Protein AF-C0B4Q7-F1 (afdb_monomer)

Mean predicted aligned error: 3.58 Å

pLDDT: mean 95.2, std 5.85, range [55.47, 98.62]

Solvent-accessible surface area (backbone atoms only — not comparable to full-atom values): 6064 Å² total; per-residue (Å²): 123,71,67,63,59,52,51,54,51,50,50,54,50,53,54,52,53,47,66,76,41,42,60,60,51,45,36,54,52,31,46,74,74,67,32,88,74,52,66,73,54,40,40,39,35,69,77,65,74,42,87,57,88,95,52,51,71,70,42,52,51,47,49,51,18,46,48,52,32,53,49,52,49,68,78,43,73,87,55,76,90,45,70,67,53,54,27,50,42,40,24,43,49,21,57,100,76,41,98,62,43,44,58,87,132

Nearest PDB structures (foldseek):
  4x2c-assembly1_A  TM=8.513E-01  e=1.590E-01  Clostridioides difficile R20291
  4x2d-assembly2_A-3  TM=8.845E-01  e=3.419E-01  Clostridioides difficile R20291
  4x2d-assembly4_D  TM=9.043E-01  e=3.611E-01  Clostridioides difficile R20291
  4x2c-assembly1_B  TM=8.777E-01  e=6.241E-01  Clostridioides difficile R20291
  4x2d-assembly2_C  TM=8.763E-01  e=8.665E-01  Clostridioides difficile R20291

InterPro domains:
  IPR036597 Fido-like domain superfamily [G3DSA:1.10.3290.10] (6-105)

Foldseek 3Di:
DVVVVVVVVVLVVVLVVCVVCVLVVLVVVLVVVVWPDDSVQLCCCQVVVDHDPPGDPVSSLQSNLSSVLSVLCSVQVVPDPDLQNVLVSQQSNCPVNDPRRSDDD

Structure (mmCIF, N/CA/C/O backbone):
data_A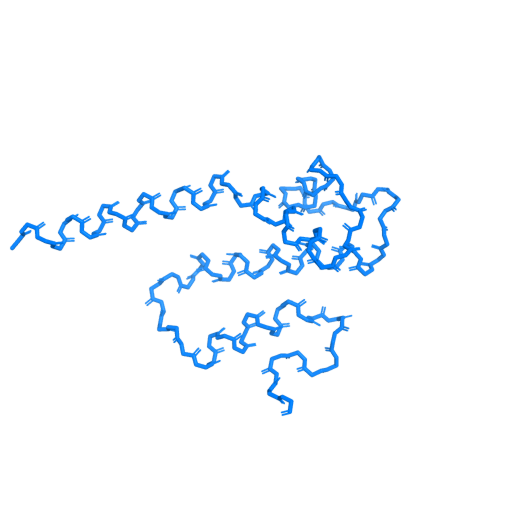F-C0B4Q7-F1
#
_entry.id   AF-C0B4Q7-F1
#
loop_
_atom_site.group_PDB
_atom_site.id
_atom_site.type_symbol
_atom_site.label_atom_id
_atom_site.label_alt_id
_atom_site.label_comp_id
_atom_site.label_asym_id
_atom_site.label_entity_id
_atom_site.label_seq_id
_atom_site.pdbx_PDB_ins_code
_atom_site.Cartn_x
_atom_site.Cartn_y
_atom_site.Cartn_z
_atom_site.occupancy
_atom_site.B_iso_or_equiv
_atom_site.auth_seq_id
_atom_site.auth_comp_id
_atom_site.auth_asym_id
_atom_site.auth_atom_id
_atom_site.pdbx_PDB_model_num
ATOM 1 N N . MET A 1 1 ? 19.922 9.391 -28.900 1.00 55.47 1 MET A N 1
ATOM 2 C CA . MET A 1 1 ? 20.408 9.858 -27.581 1.00 55.47 1 MET A CA 1
ATOM 3 C C . MET A 1 1 ? 19.428 10.787 -26.853 1.00 55.47 1 MET A C 1
ATOM 5 O O . MET A 1 1 ? 19.514 10.800 -25.636 1.00 55.47 1 MET A O 1
ATOM 9 N N . SER A 1 2 ? 18.485 11.504 -27.500 1.00 68.88 2 SER A N 1
ATOM 10 C CA . SER A 1 2 ? 17.549 12.388 -26.762 1.00 68.88 2 SER A CA 1
ATOM 11 C C . SER A 1 2 ? 16.389 11.659 -26.057 1.00 68.88 2 SER A C 1
ATOM 13 O O . SER A 1 2 ? 16.021 12.046 -24.959 1.00 68.88 2 SER A O 1
ATOM 15 N N . THR A 1 3 ? 15.889 10.546 -26.599 1.00 76.88 3 THR A N 1
ATOM 16 C CA . THR A 1 3 ? 14.691 9.850 -26.082 1.00 76.88 3 THR A CA 1
ATOM 17 C C . THR A 1 3 ? 14.899 9.040 -24.796 1.00 76.88 3 THR A C 1
ATOM 19 O O . THR A 1 3 ? 13.992 8.948 -23.976 1.00 76.88 3 THR A O 1
ATOM 22 N N . ILE A 1 4 ? 16.086 8.456 -24.582 1.00 83.25 4 ILE A N 1
ATOM 23 C CA . ILE A 1 4 ? 16.360 7.638 -23.381 1.00 83.25 4 ILE A CA 1
ATOM 24 C C . ILE A 1 4 ? 16.492 8.529 -22.136 1.00 83.25 4 ILE A C 1
ATOM 26 O O . ILE A 1 4 ? 15.898 8.240 -21.102 1.00 83.25 4 ILE A O 1
ATOM 30 N N . ALA A 1 5 ? 17.200 9.657 -22.251 1.00 86.81 5 ALA A N 1
ATOM 31 C CA . ALA A 1 5 ? 17.370 10.602 -21.146 1.00 86.81 5 ALA A CA 1
ATOM 32 C C . ALA A 1 5 ? 16.039 11.252 -20.717 1.00 86.81 5 ALA A C 1
ATOM 34 O O . ALA A 1 5 ? 15.803 11.490 -19.530 1.00 86.81 5 ALA A O 1
ATOM 35 N N . GLU A 1 6 ? 15.146 11.516 -21.673 1.00 89.75 6 GLU A N 1
ATOM 36 C CA . GLU A 1 6 ? 13.790 12.007 -21.404 1.00 89.75 6 GLU A CA 1
ATOM 37 C C . GLU A 1 6 ? 12.954 10.969 -20.644 1.00 89.75 6 GLU A C 1
ATOM 39 O O . GLU A 1 6 ? 12.311 11.312 -19.648 1.00 89.75 6 GLU A O 1
ATOM 44 N N . ALA A 1 7 ? 13.022 9.696 -21.051 1.00 87.19 7 ALA A N 1
ATOM 45 C CA . ALA A 1 7 ? 12.335 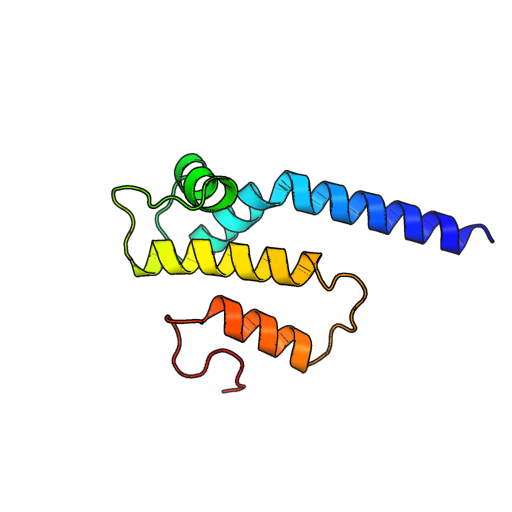8.601 -20.371 1.00 87.19 7 ALA A CA 1
ATOM 46 C C . ALA A 1 7 ? 12.834 8.414 -18.927 1.00 87.19 7 ALA A C 1
ATOM 48 O O . ALA A 1 7 ? 12.028 8.333 -18.001 1.00 87.19 7 ALA A O 1
ATOM 49 N N . GLU A 1 8 ? 14.149 8.433 -18.696 1.00 90.25 8 GLU A N 1
ATOM 50 C CA . GLU A 1 8 ? 14.721 8.334 -17.345 1.00 90.25 8 GLU A CA 1
ATOM 51 C C . GLU A 1 8 ? 14.278 9.485 -16.433 1.00 90.25 8 GLU A C 1
ATOM 53 O O . GLU A 1 8 ? 13.981 9.284 -15.250 1.00 90.25 8 GLU A O 1
ATOM 58 N N . LYS A 1 9 ? 14.210 10.708 -16.973 1.00 93.50 9 LYS A N 1
ATOM 59 C CA . LYS A 1 9 ? 13.718 11.877 -16.236 1.00 93.50 9 LYS A CA 1
ATOM 60 C C . LYS A 1 9 ? 12.240 11.723 -15.876 1.00 93.50 9 LYS A C 1
ATOM 62 O O . LYS A 1 9 ? 11.867 12.030 -14.742 1.00 93.50 9 LYS A O 1
ATOM 67 N N . ALA A 1 10 ? 11.420 11.231 -16.804 1.00 92.94 10 ALA A N 1
ATOM 68 C CA . ALA A 1 10 ? 10.006 10.967 -16.559 1.00 92.94 10 ALA A CA 1
ATOM 69 C C . ALA A 1 10 ? 9.813 9.907 -15.464 1.00 92.94 10 ALA A C 1
ATOM 71 O O . ALA A 1 10 ? 9.042 10.130 -14.533 1.00 92.94 10 ALA A O 1
ATOM 72 N N . VAL A 1 11 ? 10.575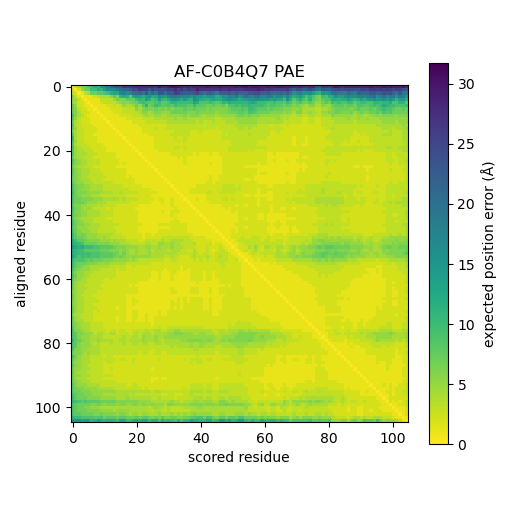 8.808 -15.498 1.00 92.38 11 VAL A N 1
ATOM 73 C CA . VAL A 1 11 ? 10.535 7.766 -14.456 1.00 92.38 11 VAL A CA 1
ATOM 74 C C . VAL A 1 11 ? 10.876 8.350 -13.085 1.00 92.38 11 VAL A C 1
ATOM 76 O O . VAL A 1 11 ? 10.117 8.165 -12.134 1.00 92.38 11 VAL A O 1
ATOM 79 N N . LYS A 1 12 ? 11.967 9.119 -12.971 1.00 94.44 12 LYS A N 1
ATOM 80 C CA . LYS A 1 12 ? 12.352 9.769 -11.704 1.00 94.44 12 LYS A CA 1
ATOM 81 C C . LYS A 1 12 ? 11.253 10.691 -11.174 1.00 94.44 12 LYS A C 1
ATOM 83 O O . LYS A 1 12 ? 10.962 10.667 -9.978 1.00 94.44 12 LYS A O 1
ATOM 88 N N . PHE A 1 13 ? 10.635 11.482 -12.051 1.00 96.69 13 PHE A N 1
ATOM 89 C CA . PHE A 1 13 ? 9.536 12.368 -11.676 1.00 96.69 13 PHE A CA 1
ATOM 90 C C . PHE A 1 13 ? 8.302 11.589 -11.205 1.00 96.69 13 PHE A C 1
ATOM 92 O O . PHE A 1 13 ? 7.749 11.909 -10.154 1.00 96.69 13 PHE A O 1
ATOM 99 N N . ASN A 1 14 ? 7.915 10.533 -11.921 1.00 95.06 14 ASN A N 1
ATOM 100 C CA . ASN A 1 14 ? 6.765 9.699 -11.576 1.00 95.06 14 ASN A CA 1
ATOM 101 C C . ASN A 1 14 ? 6.951 9.017 -10.217 1.00 95.06 14 ASN A C 1
ATOM 103 O O . ASN A 1 14 ? 6.048 9.046 -9.386 1.00 95.06 14 ASN A O 1
ATOM 107 N N . VAL A 1 15 ? 8.140 8.467 -9.953 1.00 96.31 15 VAL A N 1
ATOM 108 C CA . VAL A 1 15 ? 8.461 7.838 -8.662 1.00 96.31 15 VAL A CA 1
ATOM 109 C C . VAL A 1 15 ? 8.430 8.864 -7.530 1.00 96.31 15 VAL A C 1
ATOM 111 O O . VAL A 1 15 ? 7.878 8.589 -6.466 1.00 96.31 15 VAL A O 1
ATOM 114 N N . PHE A 1 16 ? 8.988 10.057 -7.748 1.00 97.62 16 PHE A N 1
ATOM 115 C CA . PHE A 1 16 ? 8.918 11.146 -6.773 1.00 97.62 16 PHE A CA 1
ATOM 116 C C . PHE A 1 16 ? 7.469 11.549 -6.476 1.00 97.62 16 PHE A C 1
ATOM 118 O O . PHE A 1 16 ? 7.079 11.652 -5.311 1.00 97.62 16 PHE A O 1
ATOM 125 N N . TYR A 1 17 ? 6.664 11.744 -7.521 1.00 97.75 17 TYR A N 1
ATOM 126 C CA . TYR A 1 17 ? 5.261 12.118 -7.396 1.00 97.75 17 TYR A CA 1
ATOM 127 C C . TYR A 1 17 ? 4.453 11.041 -6.664 1.00 97.75 17 TYR A C 1
ATOM 129 O O . TYR A 1 17 ? 3.698 11.365 -5.749 1.00 97.75 17 TYR A O 1
ATOM 137 N N . ALA A 1 18 ? 4.657 9.765 -6.998 1.00 97.44 18 ALA A N 1
ATOM 138 C CA . ALA A 1 18 ? 4.000 8.644 -6.334 1.00 97.44 18 ALA A CA 1
ATOM 139 C C . ALA A 1 18 ? 4.354 8.578 -4.842 1.00 97.44 18 ALA A C 1
ATOM 141 O O . ALA A 1 18 ? 3.461 8.546 -4.001 1.00 97.44 18 ALA A O 1
ATOM 142 N N . LYS A 1 19 ? 5.644 8.652 -4.486 1.00 96.75 19 LYS A N 1
ATOM 143 C CA . LYS A 1 19 ? 6.085 8.635 -3.079 1.00 96.75 19 LYS A CA 1
ATOM 144 C C . LYS A 1 19 ? 5.516 9.801 -2.274 1.00 96.75 19 LYS A C 1
ATOM 146 O O . LYS A 1 19 ? 5.127 9.614 -1.127 1.00 96.75 19 LYS A O 1
ATOM 151 N N . LYS A 1 20 ? 5.432 10.994 -2.870 1.00 97.44 20 LYS A N 1
ATOM 152 C CA . LYS A 1 20 ? 4.873 12.182 -2.210 1.00 97.44 20 LYS A CA 1
ATOM 153 C C . LYS A 1 20 ? 3.373 12.056 -1.926 1.00 97.44 20 LYS A C 1
ATOM 155 O O . LYS A 1 20 ? 2.905 12.621 -0.944 1.00 97.44 20 LYS A O 1
ATOM 160 N N . ASN A 1 21 ? 2.639 11.331 -2.768 1.00 97.94 21 ASN A N 1
ATOM 161 C CA . ASN A 1 21 ? 1.189 11.174 -2.655 1.00 97.94 21 ASN A CA 1
ATOM 162 C C . ASN A 1 21 ? 0.764 9.811 -2.081 1.00 97.94 21 ASN A C 1
ATOM 164 O O . ASN A 1 21 ? -0.427 9.538 -2.013 1.00 97.94 21 ASN A O 1
ATOM 168 N N . VAL A 1 22 ? 1.700 8.963 -1.635 1.00 98.25 22 VAL A N 1
ATOM 169 C CA . VAL A 1 22 ? 1.397 7.572 -1.248 1.00 98.25 22 VAL A CA 1
ATOM 170 C C . VAL A 1 22 ? 0.344 7.471 -0.139 1.00 98.25 22 VAL A C 1
ATOM 172 O O . VAL A 1 22 ? -0.528 6.612 -0.194 1.00 98.25 22 VAL A O 1
ATOM 175 N N . VAL A 1 23 ? 0.369 8.383 0.839 1.00 98.44 23 VAL A N 1
ATOM 176 C CA . VAL A 1 23 ? -0.621 8.414 1.928 1.00 98.44 23 VAL A CA 1
ATOM 177 C C . VAL A 1 23 ? -2.016 8.750 1.398 1.00 98.44 23 VAL A C 1
ATOM 179 O O . VAL A 1 23 ? -2.993 8.139 1.819 1.00 98.44 23 VAL A O 1
ATOM 182 N N . ASP A 1 24 ? -2.108 9.699 0.464 1.00 98.50 24 ASP A N 1
ATOM 183 C CA . ASP A 1 24 ? -3.369 10.094 -0.168 1.00 98.50 24 ASP A CA 1
ATOM 184 C C . ASP A 1 24 ? -3.935 8.966 -1.044 1.00 98.50 24 ASP A C 1
ATOM 186 O O . ASP A 1 24 ? -5.129 8.676 -0.956 1.00 98.50 24 ASP A O 1
ATOM 190 N N . SER A 1 25 ? -3.082 8.272 -1.805 1.00 98.38 25 SER A N 1
ATOM 191 C CA . SER A 1 25 ? -3.472 7.080 -2.567 1.00 98.38 25 SER A CA 1
ATOM 192 C C . SER A 1 25 ? -4.013 5.977 -1.656 1.00 98.38 25 SER A C 1
ATOM 194 O O . SER A 1 25 ? -5.150 5.550 -1.839 1.00 98.38 25 SER A O 1
ATOM 196 N N . ILE A 1 26 ? -3.258 5.582 -0.623 1.00 98.62 26 ILE A N 1
ATOM 197 C CA . ILE A 1 26 ? -3.660 4.518 0.314 1.00 98.62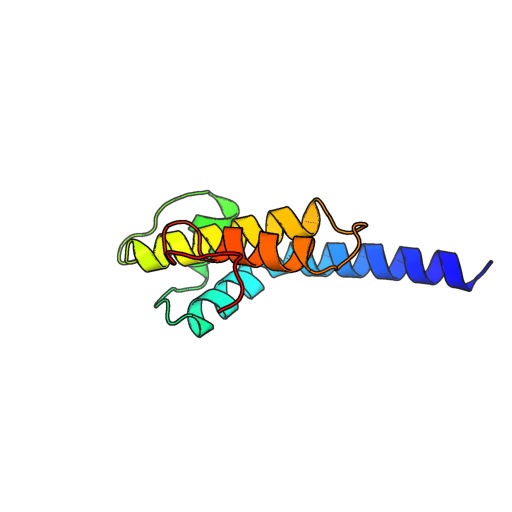 26 ILE A CA 1
ATOM 198 C C . ILE A 1 26 ? -4.963 4.876 1.033 1.00 98.62 26 ILE A C 1
ATOM 200 O O . ILE A 1 26 ? -5.829 4.024 1.215 1.00 98.62 26 ILE A O 1
ATOM 204 N N . TRP A 1 27 ? -5.128 6.135 1.446 1.00 98.62 27 TRP A N 1
ATOM 205 C CA . TRP A 1 27 ? -6.357 6.591 2.090 1.00 98.62 27 TRP A CA 1
ATOM 206 C C . TRP A 1 27 ? -7.579 6.435 1.172 1.00 98.62 27 TRP A C 1
ATOM 208 O O . TRP A 1 27 ? -8.609 5.916 1.604 1.00 98.62 27 TRP A O 1
ATOM 218 N N . LYS A 1 28 ? -7.462 6.831 -0.101 1.00 98.62 28 LYS A N 1
ATOM 219 C CA . LYS A 1 28 ? -8.537 6.685 -1.096 1.00 98.62 28 LYS A CA 1
ATOM 220 C C . LYS A 1 28 ? -8.822 5.222 -1.429 1.00 98.62 28 LYS A C 1
ATOM 222 O O . LYS A 1 28 ? -9.985 4.841 -1.505 1.00 98.62 28 LYS A O 1
ATOM 227 N N . GLU A 1 29 ? -7.782 4.409 -1.586 1.00 98.44 29 GLU A N 1
ATOM 228 C CA . GLU A 1 29 ? -7.888 2.961 -1.804 1.00 98.44 29 GLU A CA 1
ATOM 229 C C . GLU A 1 29 ? -8.625 2.286 -0.639 1.00 98.44 29 GLU A C 1
ATOM 231 O O . GLU A 1 29 ? -9.571 1.536 -0.859 1.00 98.44 29 GLU A O 1
ATOM 236 N N . ALA A 1 30 ? -8.288 2.627 0.607 1.00 98.19 30 ALA A N 1
ATOM 237 C CA . ALA A 1 30 ? -8.965 2.090 1.785 1.00 98.19 30 ALA A CA 1
ATOM 238 C C . ALA A 1 30 ? -10.460 2.462 1.834 1.00 98.19 30 ALA A C 1
ATOM 240 O O . ALA A 1 30 ? -11.285 1.624 2.196 1.00 98.19 30 ALA A O 1
ATOM 241 N N . ILE A 1 31 ? -10.827 3.688 1.439 1.00 98.31 31 ILE A N 1
ATOM 242 C CA . ILE A 1 31 ? -12.239 4.096 1.323 1.00 98.31 31 ILE A CA 1
ATOM 243 C C . ILE A 1 31 ? -12.969 3.244 0.276 1.00 98.31 31 ILE A C 1
ATOM 245 O O . ILE A 1 31 ? -14.103 2.831 0.517 1.00 98.31 31 ILE A O 1
ATOM 249 N N . ILE A 1 32 ? -12.334 2.964 -0.867 1.00 97.88 32 ILE A N 1
ATOM 250 C CA . ILE A 1 32 ? -12.906 2.121 -1.931 1.00 97.88 32 ILE A CA 1
ATOM 251 C C . ILE A 1 32 ? -13.120 0.682 -1.440 1.00 97.88 32 ILE A C 1
ATOM 253 O O . ILE A 1 32 ? -14.146 0.083 -1.750 1.00 97.88 32 ILE A O 1
ATOM 257 N N . GLU A 1 33 ? -12.215 0.164 -0.608 1.00 95.31 33 GLU A N 1
ATOM 258 C CA . GLU A 1 33 ? -12.342 -1.135 0.075 1.00 95.31 33 GLU A CA 1
ATOM 259 C C . GLU A 1 33 ? -13.376 -1.125 1.228 1.00 95.31 33 GLU A C 1
ATOM 261 O O . GLU A 1 33 ? -13.553 -2.120 1.931 1.00 95.31 33 GLU A O 1
ATOM 266 N N . GLY A 1 34 ? -14.080 -0.009 1.450 1.00 96.56 34 GLY A N 1
ATOM 267 C CA . GLY A 1 34 ? -15.135 0.114 2.461 1.00 96.56 34 GLY A CA 1
ATOM 268 C C . GLY A 1 34 ? -14.626 0.362 3.882 1.00 96.56 34 GLY A C 1
ATOM 269 O O . GLY A 1 34 ? -15.381 0.226 4.849 1.00 96.56 34 GLY A O 1
ATOM 270 N N . VAL A 1 35 ? -13.356 0.740 4.043 1.00 97.81 35 VAL A N 1
ATOM 271 C CA . VAL A 1 35 ? -12.786 1.085 5.346 1.00 97.81 35 VAL A CA 1
ATOM 272 C C . VAL A 1 35 ? -13.239 2.490 5.744 1.00 97.81 35 VAL A C 1
ATOM 274 O O . VAL A 1 35 ? -12.905 3.480 5.095 1.00 97.81 35 VAL A O 1
ATOM 277 N N . ASN A 1 36 ? -13.965 2.600 6.859 1.00 96.88 36 ASN A N 1
ATOM 278 C CA . ASN A 1 36 ? -14.342 3.892 7.432 1.00 96.88 36 ASN A CA 1
ATOM 279 C C . ASN A 1 36 ? -13.140 4.542 8.143 1.00 96.88 36 ASN A C 1
ATOM 281 O O . ASN A 1 36 ? -12.959 4.372 9.349 1.00 96.88 36 ASN A O 1
ATOM 285 N N . ILE A 1 37 ? -12.294 5.244 7.385 1.00 97.44 37 ILE A N 1
ATOM 286 C CA . ILE A 1 37 ? -11.058 5.865 7.872 1.00 97.44 37 ILE A CA 1
ATOM 287 C C . ILE A 1 37 ? -10.899 7.309 7.380 1.00 97.44 37 ILE A C 1
ATOM 289 O O . ILE A 1 37 ? -11.203 7.653 6.237 1.00 97.44 37 ILE A O 1
ATOM 293 N N . THR A 1 38 ? -10.369 8.172 8.245 1.00 98.00 38 THR A N 1
ATOM 294 C CA . THR A 1 38 ? -10.005 9.553 7.897 1.00 98.00 38 THR A CA 1
ATOM 295 C C . THR A 1 38 ? -8.559 9.658 7.401 1.00 98.00 38 THR A C 1
ATOM 297 O O . THR A 1 38 ? -7.706 8.845 7.758 1.00 98.00 38 THR A O 1
ATOM 300 N N . TYR A 1 39 ? -8.241 10.699 6.627 1.00 98.06 39 TYR A N 1
ATOM 301 C CA . TYR A 1 39 ? -6.872 10.922 6.146 1.00 98.06 39 TYR A CA 1
ATOM 302 C C . TYR A 1 39 ? -5.821 10.980 7.279 1.00 98.06 39 TYR A C 1
ATOM 304 O O . TYR A 1 39 ? -4.800 10.298 7.164 1.00 98.06 39 TYR A O 1
ATOM 312 N N . PRO A 1 40 ? -6.036 11.701 8.406 1.00 97.56 40 PRO A N 1
ATOM 313 C CA . PRO A 1 40 ? -5.078 11.696 9.514 1.00 97.56 40 PRO A CA 1
ATOM 314 C C . PRO A 1 40 ? -4.844 10.303 10.108 1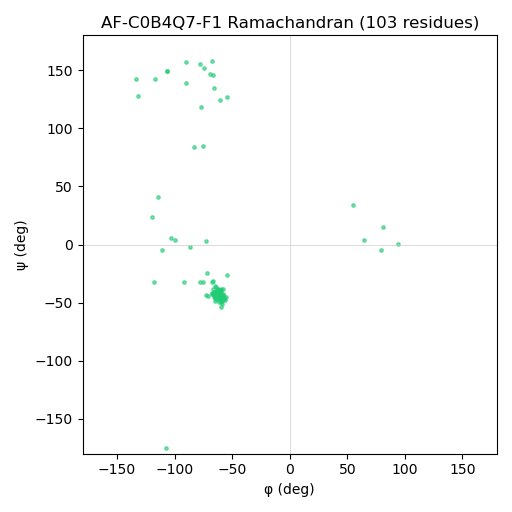.00 97.56 40 PRO A C 1
ATOM 316 O O . PRO A 1 40 ? -3.707 9.958 10.417 1.00 97.56 40 PRO A O 1
ATOM 319 N N . GLN A 1 41 ? -5.890 9.482 10.226 1.00 97.50 41 GLN A N 1
ATOM 320 C CA . GLN A 1 41 ? -5.761 8.106 10.710 1.00 97.50 41 GLN A CA 1
ATOM 321 C C . GLN A 1 41 ? -4.955 7.232 9.740 1.00 97.50 41 GLN A C 1
ATOM 323 O O . GLN A 1 41 ? -4.053 6.512 10.167 1.00 97.50 41 GLN A O 1
ATOM 328 N N . ALA A 1 42 ? -5.229 7.327 8.434 1.00 97.81 42 ALA A N 1
ATOM 329 C CA . ALA A 1 42 ? -4.457 6.617 7.416 1.00 97.81 42 ALA A CA 1
ATOM 330 C C . ALA A 1 42 ? -2.975 7.017 7.475 1.00 97.81 42 ALA A C 1
ATOM 332 O O . ALA A 1 42 ? -2.099 6.155 7.483 1.00 97.81 42 ALA A O 1
ATOM 333 N N . LYS A 1 43 ? -2.688 8.316 7.620 1.00 97.81 43 LYS A N 1
ATOM 334 C CA . LYS A 1 43 ? -1.326 8.837 7.781 1.00 97.81 43 LYS A CA 1
ATOM 335 C C . LYS A 1 43 ? -0.605 8.237 8.991 1.00 97.81 43 LYS A C 1
ATOM 337 O O . LYS A 1 43 ? 0.553 7.853 8.864 1.00 97.81 43 LYS A O 1
ATOM 342 N N . VAL A 1 44 ? -1.278 8.101 10.136 1.00 97.50 44 VAL A N 1
ATOM 343 C CA . VAL A 1 44 ? -0.701 7.489 11.349 1.00 97.50 44 VAL A CA 1
ATOM 344 C C . VAL A 1 44 ? -0.284 6.034 11.104 1.00 97.50 44 VAL A C 1
ATOM 346 O O . VAL A 1 44 ? 0.835 5.647 11.444 1.00 97.50 44 VAL A O 1
ATOM 349 N N . ILE A 1 45 ? -1.130 5.238 10.447 1.00 96.62 45 ILE A N 1
ATOM 350 C CA . ILE A 1 45 ? -0.787 3.853 10.092 1.00 96.62 45 ILE A CA 1
ATOM 351 C C . ILE A 1 45 ? 0.379 3.832 9.089 1.00 96.62 45 ILE A C 1
ATOM 353 O O . ILE A 1 45 ? 1.362 3.107 9.276 1.00 96.62 45 ILE A O 1
ATOM 357 N N . VAL A 1 46 ? 0.294 4.643 8.030 1.00 96.81 46 VAL A N 1
ATOM 358 C CA . VAL A 1 46 ? 1.237 4.608 6.905 1.00 96.81 46 VAL A CA 1
ATOM 359 C C . VAL A 1 46 ? 2.618 5.143 7.284 1.00 96.81 46 VAL A C 1
ATOM 361 O O . VAL A 1 46 ? 3.617 4.507 6.956 1.00 96.81 46 VAL A O 1
ATOM 364 N N . GLU A 1 47 ? 2.715 6.257 8.001 1.00 95.94 47 GLU A N 1
ATOM 365 C CA . GLU A 1 47 ? 4.000 6.890 8.331 1.00 95.94 47 GLU A CA 1
ATOM 366 C C . GLU A 1 47 ? 4.576 6.412 9.669 1.00 95.94 47 GLU A C 1
ATOM 368 O O . GLU A 1 47 ? 5.795 6.310 9.801 1.00 95.94 47 GLU A O 1
ATOM 373 N N . HIS A 1 48 ? 3.730 6.082 10.651 1.00 94.75 48 HIS A N 1
ATOM 374 C CA . HIS A 1 48 ? 4.179 5.781 12.017 1.00 94.75 48 HIS A CA 1
ATOM 375 C C . HIS A 1 48 ? 4.030 4.311 12.425 1.00 94.75 48 HIS A C 1
ATOM 377 O O . HIS A 1 48 ? 4.507 3.947 13.496 1.00 94.75 48 HIS A O 1
ATOM 383 N N . ASN A 1 49 ? 3.434 3.450 11.587 1.00 92.12 49 ASN A N 1
ATOM 384 C CA . ASN A 1 49 ? 3.150 2.043 11.922 1.00 92.12 49 ASN A CA 1
ATOM 385 C C . ASN A 1 49 ? 2.328 1.886 13.214 1.00 92.12 49 ASN A C 1
ATOM 387 O O . ASN A 1 49 ? 2.531 0.942 13.976 1.00 92.12 49 ASN A O 1
ATOM 391 N N . GLN A 1 50 ? 1.428 2.827 13.483 1.00 93.38 50 GLN A N 1
ATOM 392 C CA . GLN A 1 50 ? 0.618 2.836 14.697 1.00 93.38 50 GLN A CA 1
ATOM 393 C C . GLN A 1 50 ? -0.825 2.438 14.399 1.00 93.38 50 GLN A C 1
ATOM 395 O O . GLN A 1 50 ? -1.356 2.719 13.327 1.00 93.38 50 GLN A O 1
ATOM 400 N N . THR A 1 51 ? -1.469 1.804 15.375 1.00 90.19 51 THR A N 1
ATOM 401 C CA . THR A 1 51 ? -2.914 1.568 15.358 1.00 90.19 51 THR A CA 1
ATOM 402 C C . THR A 1 51 ? -3.663 2.860 15.656 1.00 90.19 51 THR A C 1
ATOM 404 O O . THR A 1 51 ? -3.171 3.715 16.392 1.00 90.19 51 THR A O 1
ATOM 407 N N . VAL A 1 52 ? -4.881 2.976 15.141 1.00 93.62 52 VAL A N 1
ATOM 408 C CA . VAL A 1 52 ? -5.761 4.123 15.385 1.00 93.62 52 VAL A CA 1
ATOM 409 C C . VAL A 1 52 ? -7.019 3.667 16.110 1.00 93.62 52 VAL A C 1
ATOM 411 O O . VAL A 1 52 ? -7.552 2.590 15.844 1.00 93.62 52 VAL A O 1
ATOM 414 N N . GLU A 1 53 ? -7.493 4.489 17.037 1.00 94.06 53 GLU A N 1
ATOM 415 C CA . GLU A 1 53 ? -8.720 4.209 17.773 1.00 94.06 53 GLU A CA 1
ATOM 416 C C . GLU A 1 53 ? -9.948 4.251 16.847 1.00 94.06 53 GLU A C 1
ATOM 418 O O . GLU A 1 53 ? -10.005 5.033 15.893 1.00 94.06 53 GLU A O 1
ATOM 423 N N . GLY A 1 54 ? -10.933 3.392 17.128 1.00 92.19 54 GLY A N 1
ATOM 424 C CA . GLY A 1 54 ? -12.209 3.340 16.408 1.00 92.19 54 GLY A CA 1
ATOM 425 C C . GLY A 1 54 ? -12.172 2.616 15.058 1.00 92.19 54 GLY A C 1
ATOM 426 O O . GLY A 1 54 ? -13.225 2.431 14.450 1.00 92.19 54 GLY A O 1
ATOM 427 N N . LEU A 1 55 ? -11.000 2.171 14.594 1.00 95.81 55 LEU A N 1
ATOM 428 C CA . LEU A 1 55 ? -10.877 1.378 13.373 1.00 95.81 55 LEU A CA 1
ATOM 429 C C . LEU A 1 55 ? -10.978 -0.117 13.685 1.00 95.81 55 LEU A C 1
ATOM 431 O O . LEU A 1 55 ? -10.423 -0.610 14.666 1.00 95.81 55 LEU A O 1
ATOM 435 N N . THR A 1 56 ? -11.682 -0.860 12.834 1.00 95.81 56 THR A N 1
ATOM 436 C CA . THR A 1 56 ? -11.774 -2.316 12.981 1.00 95.81 56 THR A CA 1
ATOM 437 C C . THR A 1 56 ? -10.416 -2.974 12.726 1.00 95.81 56 THR A C 1
ATOM 439 O O . THR A 1 56 ? -9.556 -2.426 12.029 1.00 95.81 56 THR A O 1
ATOM 442 N N . VAL A 1 57 ? -10.226 -4.188 13.252 1.00 95.00 57 VAL A N 1
ATOM 443 C CA . VAL A 1 57 ? -9.017 -4.987 12.982 1.00 95.00 57 VAL A CA 1
ATOM 444 C C . VAL A 1 57 ? -8.845 -5.205 11.477 1.00 95.00 57 VAL A C 1
ATOM 446 O O . VAL A 1 57 ? -7.779 -4.930 10.936 1.00 95.00 57 VAL A O 1
ATOM 449 N N . THR A 1 58 ? -9.915 -5.600 10.781 1.00 96.69 58 THR A N 1
ATOM 450 C CA . THR A 1 58 ? -9.925 -5.760 9.320 1.00 96.69 58 THR A CA 1
ATOM 451 C C . THR A 1 58 ? -9.556 -4.468 8.592 1.00 96.69 58 THR A C 1
ATOM 453 O O . THR A 1 58 ? -8.731 -4.502 7.682 1.00 96.69 58 THR A O 1
ATOM 456 N N . GLY A 1 59 ? -10.099 -3.320 9.011 1.00 97.12 59 GLY A N 1
ATOM 457 C CA . GLY A 1 59 ? -9.755 -2.023 8.426 1.00 97.12 59 GLY A CA 1
ATOM 458 C C . GLY A 1 59 ? -8.287 -1.651 8.643 1.00 97.12 59 GLY A C 1
ATOM 459 O O . GLY A 1 59 ? -7.616 -1.212 7.712 1.00 97.12 59 GLY A O 1
ATOM 460 N N . THR A 1 60 ? -7.761 -1.907 9.843 1.00 96.25 60 THR A N 1
ATOM 461 C CA . THR A 1 60 ? -6.344 -1.685 10.173 1.00 96.25 60 THR A CA 1
ATOM 462 C C . THR A 1 60 ? -5.433 -2.543 9.294 1.00 96.25 60 THR A C 1
ATOM 464 O O . THR A 1 60 ? -4.486 -2.023 8.707 1.00 96.25 60 THR A O 1
ATOM 467 N N . ILE A 1 61 ? -5.743 -3.838 9.152 1.00 96.81 61 ILE A N 1
ATOM 468 C CA . ILE A 1 61 ? -4.987 -4.763 8.294 1.00 96.81 61 ILE A CA 1
ATOM 469 C C . ILE A 1 61 ? -5.069 -4.326 6.828 1.00 96.81 61 ILE A C 1
ATOM 471 O O . ILE A 1 61 ? -4.051 -4.324 6.150 1.00 96.81 61 ILE A O 1
ATOM 475 N N . THR A 1 62 ? -6.236 -3.889 6.350 1.00 98.06 62 THR A N 1
ATOM 476 C CA . THR A 1 62 ? -6.417 -3.428 4.961 1.00 98.06 62 THR A CA 1
ATOM 477 C C . THR A 1 62 ? -5.489 -2.255 4.638 1.00 98.06 62 THR A C 1
ATOM 479 O O . THR A 1 62 ? -4.720 -2.316 3.681 1.00 98.06 62 THR A O 1
ATOM 482 N N . VAL A 1 63 ? -5.482 -1.212 5.475 1.00 98.25 63 VAL A N 1
ATOM 483 C CA . VAL A 1 63 ? -4.614 -0.032 5.286 1.00 98.25 63 VAL A CA 1
ATOM 484 C C . VAL A 1 63 ? -3.135 -0.411 5.375 1.00 98.25 63 VAL A C 1
ATOM 486 O O . VAL A 1 63 ? -2.309 0.081 4.603 1.00 98.25 63 VAL A O 1
ATOM 489 N N . TYR A 1 64 ? -2.787 -1.307 6.298 1.00 97.88 64 TYR A N 1
ATOM 490 C CA . TYR A 1 64 ? -1.418 -1.787 6.440 1.00 97.88 64 TYR A CA 1
ATOM 491 C C . TYR A 1 64 ? -0.961 -2.621 5.233 1.00 97.88 64 TYR A C 1
ATOM 493 O O . TYR A 1 64 ? 0.145 -2.424 4.731 1.00 97.88 64 TYR A O 1
ATOM 501 N N . ASN A 1 65 ? -1.813 -3.496 4.705 1.00 98.31 65 ASN A N 1
ATOM 502 C CA . ASN A 1 65 ? -1.511 -4.303 3.526 1.00 98.31 65 ASN A CA 1
ATOM 503 C C . ASN A 1 65 ? -1.365 -3.437 2.266 1.00 98.31 65 ASN A C 1
ATOM 505 O O . ASN A 1 65 ? -0.449 -3.673 1.479 1.00 98.31 65 ASN A O 1
ATOM 509 N N . LEU A 1 66 ? -2.189 -2.393 2.103 1.00 98.56 66 LEU A N 1
ATOM 510 C CA . LEU A 1 66 ? -2.021 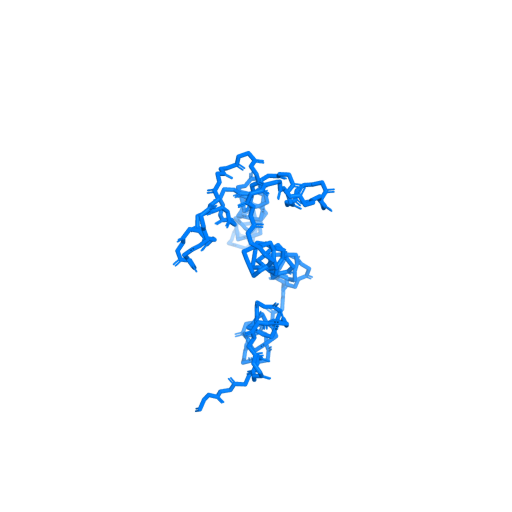-1.392 1.038 1.00 98.56 66 LEU A CA 1
ATOM 511 C C . LEU A 1 66 ? -0.634 -0.741 1.116 1.00 98.56 66 LEU A C 1
ATOM 513 O O . LEU A 1 66 ? 0.085 -0.688 0.119 1.00 98.56 66 LEU A O 1
ATOM 517 N N . LYS A 1 67 ? -0.196 -0.332 2.314 1.00 98.19 67 LYS A N 1
ATOM 518 C CA . LYS A 1 67 ? 1.170 0.170 2.527 1.00 98.19 67 LYS A CA 1
ATOM 519 C C . LYS A 1 67 ? 2.232 -0.846 2.096 1.00 98.19 67 LYS A C 1
ATOM 521 O O . LYS A 1 67 ? 3.187 -0.469 1.417 1.00 98.19 67 LYS A O 1
ATOM 526 N N . LEU A 1 68 ? 2.102 -2.111 2.494 1.00 98.38 68 LEU A N 1
ATOM 527 C CA . LEU A 1 68 ? 3.066 -3.149 2.117 1.00 98.38 68 LEU A CA 1
ATOM 528 C C . LEU A 1 68 ? 3.110 -3.366 0.598 1.00 98.38 68 LEU A C 1
ATOM 530 O O . LEU A 1 68 ? 4.195 -3.531 0.045 1.00 98.38 68 LEU A O 1
ATOM 534 N N . ALA A 1 69 ? 1.964 -3.315 -0.083 1.00 98.44 69 ALA A N 1
ATOM 535 C CA . ALA A 1 69 ? 1.889 -3.434 -1.536 1.00 98.44 69 ALA A CA 1
ATOM 536 C C . ALA A 1 69 ? 2.574 -2.252 -2.244 1.00 98.44 69 ALA A C 1
ATOM 538 O O . ALA A 1 69 ? 3.349 -2.461 -3.178 1.00 98.44 69 ALA A O 1
ATOM 539 N N . TRP A 1 70 ? 2.370 -1.023 -1.758 1.00 98.38 70 TRP A N 1
ATOM 540 C CA . TRP A 1 70 ? 3.078 0.163 -2.250 1.00 98.38 70 TRP A CA 1
ATOM 541 C C . TRP A 1 70 ? 4.594 0.073 -2.033 1.00 98.38 70 TRP A C 1
ATOM 543 O O . TRP A 1 70 ? 5.366 0.402 -2.934 1.00 98.38 70 TRP A O 1
ATOM 553 N N . ASN A 1 71 ? 5.040 -0.412 -0.871 1.00 97.81 71 ASN A N 1
ATOM 554 C CA . ASN A 1 71 ? 6.464 -0.645 -0.614 1.00 97.81 71 ASN A CA 1
ATOM 555 C C . ASN A 1 71 ? 7.044 -1.687 -1.576 1.00 97.81 71 ASN A C 1
ATOM 557 O O . ASN A 1 71 ? 8.084 -1.437 -2.184 1.00 97.81 71 ASN A O 1
ATOM 561 N N . TYR A 1 72 ? 6.337 -2.802 -1.776 1.00 98.38 72 TYR A N 1
ATOM 562 C CA . TYR A 1 72 ? 6.738 -3.835 -2.725 1.00 98.38 72 TYR A CA 1
ATOM 563 C C . TYR A 1 72 ? 6.871 -3.271 -4.145 1.00 98.38 72 TYR A C 1
ATOM 565 O O . TYR A 1 72 ? 7.892 -3.487 -4.795 1.00 98.38 72 TYR A O 1
ATOM 573 N N . LEU A 1 73 ? 5.903 -2.469 -4.601 1.00 97.38 73 LEU A N 1
ATOM 574 C CA . LEU A 1 73 ? 5.972 -1.775 -5.888 1.00 97.38 73 LEU A CA 1
ATOM 575 C C . LEU A 1 73 ? 7.223 -0.885 -5.992 1.00 97.38 73 LEU A C 1
ATOM 577 O O . LEU A 1 73 ? 7.920 -0.928 -7.005 1.00 97.38 73 LEU A O 1
ATOM 581 N N . PHE A 1 74 ? 7.535 -0.096 -4.958 1.00 96.94 74 PHE A N 1
ATOM 582 C CA . PHE A 1 74 ? 8.703 0.792 -4.968 1.00 96.94 74 PHE A CA 1
ATOM 583 C C . PHE A 1 74 ? 10.045 0.054 -4.954 1.00 96.94 74 PHE A C 1
ATOM 585 O O . PHE A 1 74 ? 11.010 0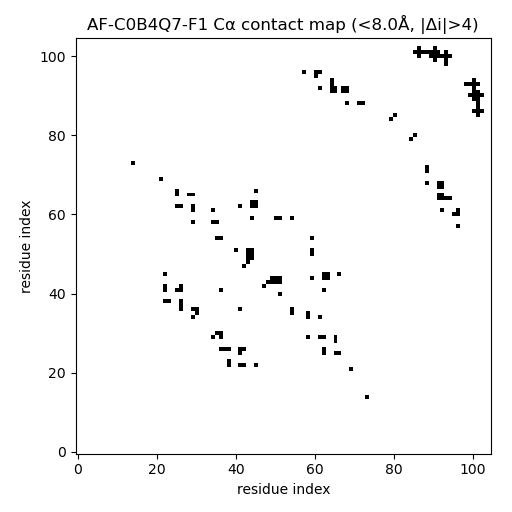.553 -5.533 1.00 96.94 74 PHE A O 1
ATOM 592 N N . GLU A 1 75 ? 10.118 -1.109 -4.312 1.00 97.38 75 GLU A N 1
ATOM 593 C CA . GLU A 1 75 ? 11.308 -1.968 -4.301 1.00 97.38 75 GLU A CA 1
ATOM 594 C C . GLU A 1 75 ? 11.546 -2.649 -5.658 1.00 97.38 75 GLU A C 1
ATOM 596 O O . GLU A 1 75 ? 12.683 -2.965 -6.002 1.00 97.38 75 GLU A O 1
ATOM 601 N N . HIS A 1 76 ? 10.490 -2.810 -6.460 1.00 96.94 76 HIS A N 1
ATOM 602 C CA . HIS A 1 76 ? 10.495 -3.615 -7.681 1.00 96.94 76 HIS A CA 1
ATOM 603 C C . HIS A 1 76 ? 10.178 -2.809 -8.952 1.00 96.94 76 HIS A C 1
ATOM 605 O O . HIS A 1 76 ? 9.788 -3.396 -9.956 1.00 96.94 76 HIS A O 1
ATOM 611 N N . LEU A 1 77 ? 10.397 -1.487 -8.957 1.00 93.62 77 LEU A N 1
ATOM 612 C CA . LEU A 1 77 ? 10.045 -0.578 -10.069 1.00 93.62 77 LEU A CA 1
ATOM 613 C C . LEU A 1 77 ? 10.609 -0.962 -11.449 1.00 93.62 77 LEU A C 1
ATOM 615 O O . LEU A 1 77 ? 10.037 -0.575 -12.462 1.00 93.62 77 LEU A O 1
ATOM 619 N N . ASN A 1 78 ? 11.733 -1.683 -11.489 1.00 91.69 78 ASN A N 1
ATOM 620 C CA . ASN A 1 78 ? 12.382 -2.125 -12.730 1.00 91.69 78 ASN A CA 1
ATOM 621 C C . ASN A 1 78 ? 12.071 -3.589 -13.083 1.00 91.69 78 ASN A C 1
ATOM 623 O O . ASN A 1 78 ? 12.655 -4.129 -14.022 1.00 91.69 78 ASN A O 1
ATOM 627 N N . SER A 1 79 ? 11.210 -4.247 -12.308 1.00 94.31 79 SER A N 1
ATOM 628 C CA . SER A 1 79 ? 10.810 -5.630 -12.558 1.00 94.31 79 SER A CA 1
ATOM 629 C C . SER A 1 79 ? 9.788 -5.687 -13.688 1.00 94.31 79 SER A C 1
ATOM 631 O O . SER A 1 79 ? 9.059 -4.726 -13.941 1.00 94.31 79 SER A O 1
ATOM 633 N N . LEU A 1 80 ? 9.719 -6.832 -14.364 1.00 95.81 80 LEU A N 1
ATOM 634 C CA . LEU A 1 80 ? 8.661 -7.088 -15.329 1.00 95.81 80 LEU A CA 1
ATOM 635 C C . LEU A 1 80 ? 7.313 -7.157 -14.597 1.00 95.81 80 LEU A C 1
ATOM 637 O O . LEU A 1 80 ? 7.194 -7.814 -13.566 1.00 95.81 80 LEU A O 1
ATOM 641 N N . VAL A 1 81 ? 6.295 -6.492 -15.141 1.00 96.44 81 VAL A N 1
ATOM 642 C CA . VAL A 1 81 ? 4.915 -6.641 -14.664 1.00 96.44 81 VAL A CA 1
ATOM 643 C C . VAL A 1 81 ? 4.322 -7.874 -15.334 1.00 96.44 81 VAL A C 1
ATOM 645 O O . VAL A 1 81 ? 3.687 -7.788 -16.384 1.00 96.44 81 VAL A O 1
ATOM 648 N N . ASP A 1 82 ? 4.596 -9.031 -14.749 1.00 97.00 82 ASP A N 1
ATOM 649 C CA . ASP A 1 82 ? 4.070 -10.320 -15.176 1.00 97.00 82 ASP A CA 1
ATOM 650 C C . ASP A 1 82 ? 3.015 -10.850 -14.193 1.00 97.00 82 ASP A C 1
ATOM 652 O O . ASP A 1 82 ? 2.584 -10.175 -13.252 1.00 97.00 82 ASP A O 1
ATOM 656 N N . PHE A 1 83 ? 2.552 -12.073 -14.447 1.00 96.75 83 PHE A N 1
ATOM 657 C CA . PHE A 1 83 ? 1.564 -12.713 -13.593 1.00 96.75 83 PHE A CA 1
ATOM 658 C C . PHE A 1 83 ? 2.064 -12.885 -12.152 1.00 96.75 83 PHE A C 1
ATOM 660 O O . PHE A 1 83 ? 1.299 -12.639 -11.222 1.00 96.75 83 PHE A O 1
ATOM 667 N N . GLU A 1 84 ? 3.326 -13.269 -11.955 1.00 96.19 84 GLU A N 1
ATOM 668 C CA . GLU A 1 84 ? 3.891 -13.496 -10.622 1.00 96.19 84 GLU A CA 1
ATOM 669 C C . GLU A 1 84 ? 3.949 -12.197 -9.823 1.00 96.19 84 GLU A C 1
ATOM 671 O O . GLU A 1 84 ? 3.583 -12.179 -8.646 1.00 96.19 84 GLU A O 1
ATOM 676 N N . PHE A 1 85 ? 4.317 -11.091 -10.470 1.00 97.81 85 PHE A N 1
ATOM 677 C CA . PHE A 1 85 ? 4.317 -9.767 -9.862 1.00 97.81 85 PHE A CA 1
ATOM 678 C C . PHE A 1 85 ? 2.918 -9.355 -9.380 1.00 97.81 85 PHE A C 1
ATOM 680 O O . PHE A 1 85 ? 2.736 -8.946 -8.229 1.00 97.81 85 PHE A O 1
ATOM 687 N N . VAL A 1 86 ? 1.904 -9.501 -10.238 1.00 97.38 86 VAL A N 1
ATOM 688 C CA . VAL A 1 86 ? 0.514 -9.156 -9.896 1.00 97.38 86 VAL A CA 1
ATOM 689 C C . VAL A 1 86 ? -0.036 -10.090 -8.814 1.00 97.38 86 VAL A C 1
ATOM 691 O O . VAL A 1 86 ? -0.659 -9.624 -7.856 1.00 97.38 86 VAL A O 1
ATOM 694 N N . ALA A 1 87 ? 0.232 -11.393 -8.915 1.00 97.88 87 ALA A N 1
ATOM 695 C CA . ALA A 1 87 ? -0.136 -12.381 -7.905 1.00 97.88 87 ALA A CA 1
ATOM 696 C C . ALA A 1 87 ? 0.523 -12.072 -6.555 1.00 97.88 87 ALA A C 1
ATOM 698 O O . ALA A 1 87 ? -0.124 -12.170 -5.509 1.00 97.88 87 ALA A O 1
ATOM 699 N N . LYS A 1 88 ? 1.782 -11.621 -6.558 1.00 98.31 88 LYS A N 1
ATOM 700 C CA . LYS A 1 88 ? 2.494 -11.224 -5.344 1.00 98.31 88 LYS A CA 1
ATOM 701 C C . LYS A 1 88 ? 1.866 -10.001 -4.690 1.00 98.31 88 LYS A C 1
ATOM 703 O O . LYS A 1 88 ? 1.628 -10.036 -3.484 1.00 98.31 88 LYS A O 1
ATOM 708 N N . ILE A 1 89 ? 1.541 -8.960 -5.458 1.00 98.12 89 ILE A N 1
ATOM 709 C CA . ILE A 1 89 ? 0.806 -7.799 -4.935 1.00 98.12 89 ILE A CA 1
ATOM 710 C C . ILE A 1 89 ? -0.539 -8.239 -4.348 1.00 98.12 89 ILE A C 1
ATOM 712 O O . ILE A 1 89 ? -0.854 -7.876 -3.217 1.00 98.12 89 ILE A O 1
ATOM 716 N N . ASN A 1 90 ? -1.309 -9.068 -5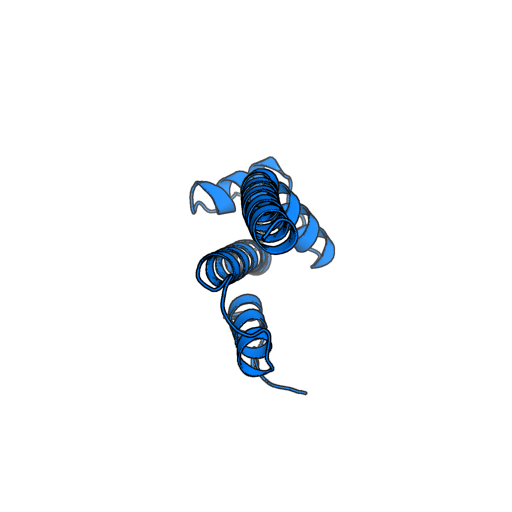.056 1.00 97.94 90 ASN A N 1
ATOM 717 C CA . ASN A 1 90 ? -2.592 -9.561 -4.551 1.00 97.94 90 ASN A CA 1
ATOM 718 C C . ASN A 1 90 ? -2.443 -10.379 -3.255 1.00 97.94 90 ASN A C 1
ATOM 720 O O . ASN A 1 90 ? -3.248 -10.227 -2.337 1.00 97.94 90 ASN A O 1
ATOM 724 N N . SER A 1 91 ? -1.392 -11.196 -3.153 1.00 98.38 91 SER A N 1
ATOM 725 C CA . SER A 1 91 ? -1.050 -11.942 -1.939 1.00 98.38 91 SER A CA 1
ATOM 726 C C . SER A 1 91 ? -0.768 -11.013 -0.755 1.00 98.38 91 SER A C 1
ATOM 728 O O . SER A 1 91 ? -1.270 -11.254 0.340 1.00 98.38 91 SER A O 1
ATOM 730 N N . ILE A 1 92 ? -0.029 -9.920 -0.977 1.00 98.56 92 ILE A N 1
ATOM 731 C CA . ILE A 1 92 ? 0.237 -8.901 0.049 1.00 98.56 92 ILE A CA 1
ATOM 732 C C . ILE A 1 92 ? -1.064 -8.216 0.479 1.00 98.56 92 ILE A C 1
ATOM 734 O O . ILE A 1 92 ? -1.321 -8.093 1.672 1.00 98.56 92 ILE A O 1
ATOM 738 N N . LEU A 1 93 ? -1.902 -7.812 -0.479 1.00 97.94 93 LEU A N 1
ATOM 739 C CA . LEU A 1 93 ? -3.172 -7.134 -0.207 1.00 97.94 93 LEU A CA 1
ATOM 740 C C . LEU A 1 93 ? -4.133 -8.008 0.612 1.00 97.94 93 LEU A C 1
ATOM 742 O O . LEU A 1 93 ? -4.721 -7.543 1.587 1.00 97.94 93 LEU A O 1
ATOM 746 N N . GLY A 1 94 ? -4.268 -9.282 0.244 1.00 97.06 94 GLY A N 1
ATOM 747 C CA . GLY A 1 94 ? -5.185 -10.220 0.888 1.00 97.06 94 GLY A CA 1
ATOM 748 C C . GLY A 1 94 ? -4.623 -10.935 2.118 1.00 97.06 94 GLY A C 1
ATOM 749 O O . GLY A 1 94 ? -5.352 -11.717 2.731 1.00 97.06 94 GLY A O 1
ATOM 750 N N . ALA A 1 95 ? -3.363 -10.703 2.497 1.00 97.94 95 ALA A N 1
ATOM 751 C CA . ALA A 1 95 ? -2.738 -11.367 3.637 1.00 97.94 95 ALA A CA 1
ATOM 752 C C . ALA A 1 95 ? -3.580 -11.187 4.913 1.00 97.94 95 ALA A C 1
ATOM 754 O O . ALA A 1 95 ? -3.937 -10.070 5.284 1.00 97.94 95 ALA A O 1
ATOM 755 N N . SER A 1 96 ? -3.908 -12.299 5.580 1.00 96.62 96 SER A N 1
ATOM 756 C CA . SER A 1 96 ? -4.770 -12.351 6.778 1.00 96.62 96 SER A CA 1
ATOM 757 C C . SER A 1 96 ? -6.234 -11.924 6.575 1.00 96.62 96 SER A C 1
ATOM 759 O O . SER A 1 96 ? -6.991 -11.899 7.543 1.00 96.62 96 SER A O 1
ATOM 761 N N . LEU A 1 97 ? -6.650 -11.619 5.341 1.00 95.88 97 LEU A N 1
ATOM 762 C CA . LEU A 1 97 ? -8.011 -11.190 4.991 1.00 95.88 97 LEU A CA 1
ATOM 763 C C . LEU A 1 97 ? -8.710 -12.156 4.023 1.00 95.88 97 LEU A C 1
ATOM 765 O O . LEU A 1 97 ? -9.927 -12.315 4.079 1.00 95.88 97 LEU A O 1
ATOM 769 N N . VAL A 1 98 ? -7.952 -12.807 3.138 1.00 95.12 98 VAL A N 1
ATOM 770 C CA . VAL A 1 98 ? -8.464 -13.650 2.051 1.00 95.12 98 VAL A CA 1
ATOM 771 C C . VAL A 1 98 ? -7.724 -14.988 2.045 1.00 95.12 98 VAL A C 1
ATOM 773 O O . VAL A 1 98 ? -6.499 -15.024 1.999 1.00 95.12 98 VAL A O 1
ATOM 776 N N . HIS A 1 99 ? -8.468 -16.101 2.055 1.00 92.50 99 HIS A N 1
ATOM 777 C CA . HIS A 1 99 ? -7.906 -17.457 2.161 1.00 92.50 99 HIS A CA 1
ATOM 778 C C . HIS A 1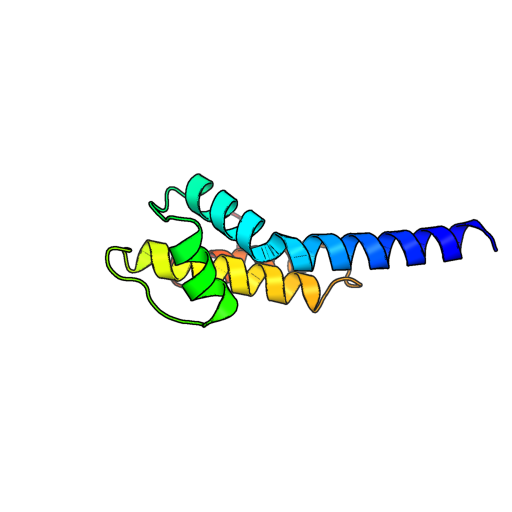 99 ? -6.933 -17.818 1.021 1.00 92.50 99 HIS A C 1
ATOM 780 O O . HIS A 1 99 ? -5.888 -18.402 1.280 1.00 92.50 99 HIS A O 1
ATOM 786 N N . ASN A 1 100 ? -7.244 -17.413 -0.216 1.00 93.88 100 ASN A N 1
ATOM 787 C CA . ASN A 1 100 ? -6.460 -17.720 -1.421 1.00 93.88 100 ASN A CA 1
ATOM 788 C C . ASN A 1 100 ? -5.831 -16.458 -2.041 1.00 93.88 100 ASN A C 1
ATOM 790 O O . ASN A 1 100 ? -5.867 -16.266 -3.257 1.00 93.88 100 ASN A O 1
ATOM 794 N N . ALA A 1 101 ? -5.314 -15.553 -1.206 1.00 95.88 101 ALA A N 1
ATOM 795 C CA . ALA A 1 101 ? -4.665 -14.332 -1.678 1.00 95.88 101 ALA A CA 1
ATOM 796 C C . ALA A 1 101 ? -3.443 -14.659 -2.560 1.00 95.88 101 ALA A C 1
ATOM 798 O O . ALA A 1 101 ? -2.516 -15.343 -2.125 1.00 95.88 101 ALA A O 1
ATOM 799 N N . GLY A 1 102 ? -3.426 -14.139 -3.787 1.00 96.31 102 GLY A N 1
ATOM 800 C CA . GLY A 1 102 ? -2.405 -14.411 -4.802 1.00 96.31 102 GLY A CA 1
ATOM 801 C C . GLY A 1 102 ? -2.744 -15.545 -5.773 1.00 96.31 102 GLY A C 1
ATOM 802 O O . GLY A 1 102 ? -1.949 -15.823 -6.666 1.00 96.31 102 GLY A O 1
ATOM 803 N N . CYS A 1 103 ? -3.908 -16.185 -5.645 1.00 96.25 103 CYS A N 1
ATOM 804 C CA . CYS A 1 103 ? -4.359 -17.234 -6.561 1.00 96.25 103 CYS A CA 1
ATOM 805 C C . CYS A 1 103 ? -5.492 -16.740 -7.479 1.00 96.25 103 CYS A C 1
ATOM 807 O O . CYS A 1 103 ? -6.314 -15.911 -7.086 1.00 96.25 103 CYS A O 1
ATOM 809 N N . ILE A 1 104 ? -5.562 -17.287 -8.698 1.00 92.75 104 ILE A N 1
ATOM 810 C CA . ILE A 1 104 ? -6.729 -17.122 -9.582 1.00 92.75 104 ILE A CA 1
ATOM 811 C C . ILE A 1 104 ? -7.919 -17.899 -8.991 1.00 92.75 104 ILE A C 1
ATOM 813 O O . ILE A 1 104 ? -7.728 -18.930 -8.343 1.00 92.75 104 ILE A O 1
ATOM 817 N N . ARG A 1 105 ? -9.132 -17.370 -9.188 1.00 84.31 105 ARG A N 1
ATOM 818 C CA . ARG A 1 105 ? -10.395 -18.002 -8.781 1.00 84.31 105 ARG A CA 1
ATOM 819 C C . ARG A 1 105 ? -10.850 -19.084 -9.749 1.00 84.31 105 ARG A C 1
ATOM 821 O O . ARG A 1 105 ? -10.666 -18.881 -10.968 1.00 84.31 105 ARG A O 1
#

Sequence (105 aa):
MSTIAEAEKAVKFNVFYAKKNVVDSIWKEAIIEGVNITYPQAKVIVEHNQTVEGLTVTGTITVYNLKLAWNYLFEHLNSLVDFEFVAKINSILGASLVHNAGCIR

Organism: NCBI:txid470146

Secondary structure (DSSP, 8-state):
-HHHHHHHHHHHHHHHHHHHHHHHHHHHHHHHTT----HHHHHHHHHH----TT--HHHHHHHHHHHHHHHHHHHTTTS---HHHHHHHHHHHHTTT-TTTTS--

Radius of gyration: 15.76 Å; Cα contacts (8 Å, |Δi|>4): 91; chains: 1; bounding box: 36×30×45 Å